Protein AF-A0A451A9I5-F1 (afdb_monomer_lite)

Sequence (69 aa):
MSTSLLYHTWGIRGYTYIHTRYERGKTIFRIEQDAATLRSSCCGSEKIIKRGVTKRTFKATPVGNRTVF

Radius of gyration: 14.24 Å; chains: 1; bounding box: 26×20×37 Å

Organism: NCBI:txid2126343

Structure (mmCIF, N/CA/C/O backbone):
data_AF-A0A451A9I5-F1
#
_entry.id   AF-A0A451A9I5-F1
#
loop_
_atom_site.group_PDB
_atom_site.id
_atom_site.type_symbol
_atom_site.label_atom_id
_atom_site.label_alt_id
_atom_site.label_comp_id
_atom_site.label_asym_id
_atom_site.label_entity_id
_atom_site.label_seq_id
_atom_site.pdbx_PDB_ins_code
_atom_site.Cartn_x
_atom_site.Cartn_y
_atom_site.Cartn_z
_atom_site.occupancy
_atom_site.B_iso_or_equiv
_atom_site.auth_seq_id
_atom_site.auth_comp_id
_atom_site.auth_asym_id
_atom_site.auth_atom_id
_atom_site.pdbx_PDB_model_num
ATOM 1 N N . MET A 1 1 ? 5.671 2.874 10.303 1.00 54.03 1 MET A N 1
ATOM 2 C CA . MET A 1 1 ? 4.508 1.960 10.239 1.00 54.03 1 MET A CA 1
ATOM 3 C C . MET A 1 1 ? 4.942 0.714 9.487 1.00 54.03 1 MET A C 1
ATOM 5 O O . MET A 1 1 ? 5.627 0.860 8.484 1.00 54.03 1 MET A O 1
ATOM 9 N N . SER A 1 2 ? 4.634 -0.477 10.002 1.00 64.69 2 SER A N 1
ATOM 10 C CA . SER A 1 2 ? 5.118 -1.733 9.420 1.00 64.69 2 SER A CA 1
ATOM 11 C C . SER A 1 2 ? 4.411 -2.038 8.097 1.00 64.69 2 SER A C 1
ATOM 13 O O . SER A 1 2 ? 3.187 -2.146 8.057 1.00 64.69 2 SER A O 1
ATOM 15 N N . THR A 1 3 ? 5.175 -2.219 7.022 1.00 83.19 3 THR A N 1
ATOM 16 C CA . THR A 1 3 ? 4.688 -2.706 5.721 1.00 83.19 3 THR A CA 1
ATOM 17 C C . THR A 1 3 ? 4.313 -4.194 5.752 1.00 83.19 3 THR A C 1
ATOM 19 O O . THR A 1 3 ? 3.770 -4.710 4.778 1.00 83.19 3 THR A O 1
ATOM 22 N N . SER A 1 4 ? 4.526 -4.881 6.884 1.00 87.12 4 SER A N 1
ATOM 23 C CA . SER A 1 4 ? 4.209 -6.303 7.060 1.00 87.12 4 SER A CA 1
ATOM 24 C C . SER A 1 4 ? 2.744 -6.642 6.780 1.00 87.12 4 SER A C 1
ATOM 26 O O . SER A 1 4 ? 2.479 -7.701 6.227 1.00 87.12 4 SER A O 1
ATOM 28 N N . LEU A 1 5 ? 1.799 -5.750 7.096 1.00 89.81 5 LEU A N 1
ATOM 29 C CA . LEU A 1 5 ? 0.375 -5.939 6.787 1.00 89.81 5 LEU A CA 1
ATOM 30 C C . LEU A 1 5 ? 0.124 -6.018 5.274 1.00 89.81 5 LEU A C 1
ATOM 32 O O . LEU A 1 5 ? -0.575 -6.917 4.807 1.00 89.81 5 LEU A O 1
ATOM 36 N N . LEU A 1 6 ? 0.745 -5.121 4.501 1.00 92.31 6 LEU A N 1
ATOM 37 C CA . LEU A 1 6 ? 0.656 -5.142 3.039 1.00 92.31 6 LEU A CA 1
ATOM 38 C C . LEU A 1 6 ? 1.178 -6.475 2.496 1.00 92.31 6 LEU A C 1
ATOM 40 O O . LEU A 1 6 ? 0.477 -7.136 1.733 1.00 92.31 6 LEU A O 1
ATOM 44 N N . TYR A 1 7 ? 2.353 -6.906 2.956 1.00 91.25 7 TYR A N 1
ATOM 45 C CA . TYR A 1 7 ? 3.025 -8.091 2.425 1.00 91.25 7 TYR A CA 1
ATOM 46 C C . TYR A 1 7 ? 2.443 -9.427 2.899 1.00 91.25 7 TYR A C 1
ATOM 48 O O . TYR A 1 7 ? 2.237 -10.322 2.081 1.00 91.25 7 TYR A O 1
ATOM 56 N N . HIS A 1 8 ? 2.218 -9.591 4.203 1.00 90.44 8 HIS A N 1
ATOM 57 C CA . HIS A 1 8 ? 1.863 -10.876 4.812 1.00 90.44 8 HIS A CA 1
ATOM 58 C C . HIS A 1 8 ? 0.357 -11.072 4.970 1.00 90.44 8 HIS A C 1
ATOM 60 O O . HIS A 1 8 ? -0.097 -12.209 4.946 1.00 90.44 8 HIS A O 1
ATOM 66 N N . THR A 1 9 ? -0.417 -9.995 5.128 1.00 90.19 9 THR A N 1
ATOM 67 C CA . THR A 1 9 ? -1.869 -10.102 5.338 1.00 90.19 9 THR A CA 1
ATOM 68 C C . THR A 1 9 ? -2.634 -9.985 4.026 1.00 90.19 9 THR A C 1
ATOM 70 O O . THR A 1 9 ? -3.458 -10.844 3.732 1.00 90.19 9 THR A O 1
ATOM 73 N N . TRP A 1 10 ? -2.358 -8.957 3.216 1.00 93.00 10 TRP A N 1
ATOM 74 C CA . TRP A 1 10 ? -3.077 -8.737 1.950 1.00 93.00 10 TRP A CA 1
ATOM 75 C C . TRP A 1 10 ? -2.333 -9.224 0.704 1.00 93.00 10 TRP A C 1
ATOM 77 O O . TRP A 1 10 ? -2.891 -9.177 -0.389 1.00 93.00 10 TRP A O 1
ATOM 87 N N . GLY A 1 11 ? -1.087 -9.687 0.839 1.00 93.19 11 GLY A N 1
ATOM 88 C CA . GLY A 1 11 ? -0.308 -10.211 -0.287 1.00 93.19 11 GLY A CA 1
ATOM 89 C C . GLY A 1 11 ? 0.119 -9.154 -1.313 1.00 93.19 11 GLY A C 1
ATOM 90 O O . GLY A 1 11 ? 0.501 -9.499 -2.429 1.00 93.19 11 GLY A O 1
ATOM 91 N N . ILE A 1 12 ? 0.077 -7.869 -0.958 1.00 92.75 12 ILE A N 1
ATOM 92 C CA . ILE A 1 12 ? 0.474 -6.759 -1.825 1.00 92.75 12 ILE A CA 1
ATOM 93 C C . ILE A 1 12 ? 2.000 -6.671 -1.833 1.00 92.75 12 ILE A C 1
ATOM 95 O O . ILE A 1 12 ? 2.612 -6.352 -0.816 1.00 92.75 12 ILE A O 1
ATOM 99 N N . ARG A 1 13 ? 2.621 -6.937 -2.986 1.00 91.00 13 ARG A N 1
ATOM 100 C CA . ARG A 1 13 ? 4.081 -6.943 -3.189 1.00 91.00 13 ARG A CA 1
ATOM 101 C C . ARG A 1 13 ? 4.480 -6.063 -4.368 1.00 91.00 13 ARG A C 1
ATOM 103 O O . ARG A 1 13 ? 3.691 -5.884 -5.286 1.00 91.00 13 ARG A O 1
ATOM 110 N N . GLY A 1 14 ? 5.709 -5.545 -4.353 1.00 90.12 14 GLY A N 1
ATOM 111 C 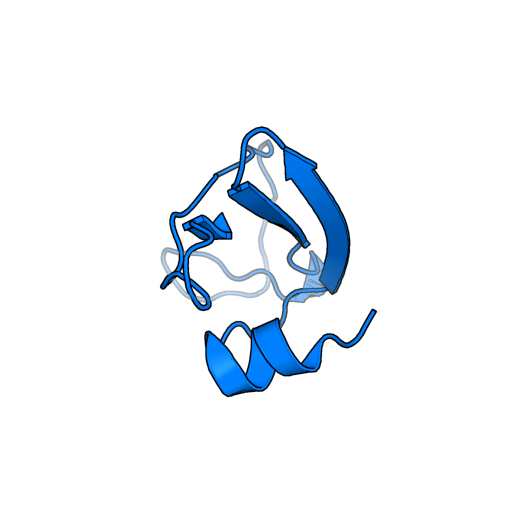CA . GLY A 1 14 ? 6.221 -4.682 -5.430 1.00 90.12 14 GLY A CA 1
ATOM 112 C C . GLY A 1 14 ? 5.641 -3.263 -5.426 1.00 90.12 14 GLY A C 1
ATOM 113 O O . GLY A 1 14 ? 5.773 -2.541 -6.410 1.00 90.12 14 GLY A O 1
ATOM 114 N N . TYR A 1 15 ? 5.002 -2.864 -4.324 1.00 92.69 15 TYR A N 1
ATOM 115 C CA . TYR A 1 15 ? 4.485 -1.516 -4.123 1.00 92.69 15 TYR A CA 1
ATOM 116 C C . TYR A 1 15 ? 5.202 -0.837 -2.965 1.00 92.69 15 TYR A C 1
ATOM 118 O O . TYR A 1 15 ? 5.438 -1.436 -1.915 1.00 92.69 15 TYR A O 1
ATOM 126 N N . THR A 1 16 ? 5.470 0.448 -3.140 1.00 92.44 16 THR A N 1
ATOM 127 C CA . THR A 1 16 ? 6.018 1.318 -2.111 1.00 92.44 16 THR A CA 1
ATOM 128 C C . THR A 1 16 ? 4.878 1.893 -1.288 1.00 92.44 16 THR A C 1
ATOM 130 O O . THR A 1 16 ? 3.945 2.508 -1.811 1.00 92.44 16 THR A O 1
ATOM 133 N N . TYR A 1 17 ? 4.951 1.696 0.024 1.00 93.50 17 TYR A N 1
ATOM 134 C CA . TYR A 1 17 ? 4.066 2.360 0.968 1.00 93.50 17 TYR A CA 1
ATOM 135 C C . TYR A 1 17 ? 4.366 3.861 1.014 1.00 93.50 17 TYR A C 1
ATOM 137 O O . TYR A 1 17 ? 5.510 4.254 1.227 1.00 93.50 17 TYR A O 1
ATOM 145 N N . ILE A 1 18 ? 3.333 4.691 0.857 1.00 94.94 18 ILE A N 1
ATOM 146 C CA . ILE A 1 18 ? 3.450 6.151 0.922 1.00 94.94 18 ILE A CA 1
ATOM 147 C C . ILE A 1 18 ? 2.972 6.655 2.284 1.00 94.94 18 ILE A C 1
ATOM 149 O O . ILE A 1 18 ? 3.727 7.281 3.021 1.00 94.94 18 ILE A O 1
ATOM 153 N N . HIS A 1 19 ? 1.704 6.410 2.621 1.00 94.69 19 HIS A N 1
ATOM 154 C CA . HIS A 1 19 ? 1.119 6.808 3.902 1.00 94.69 19 HIS A CA 1
ATOM 155 C C . HIS A 1 19 ? -0.187 6.057 4.177 1.00 94.69 19 HIS A C 1
ATOM 157 O O . HIS A 1 19 ? -0.771 5.445 3.284 1.00 94.69 19 HIS A O 1
ATOM 163 N N . THR A 1 20 ? -0.674 6.163 5.410 1.00 94.50 20 THR A N 1
ATOM 164 C CA . THR A 1 20 ? -1.974 5.638 5.833 1.00 94.50 20 THR A CA 1
ATOM 165 C C . THR A 1 20 ? -2.828 6.780 6.352 1.00 94.50 20 THR A C 1
ATOM 167 O O . THR A 1 20 ? -2.324 7.653 7.059 1.00 94.50 20 THR A O 1
ATOM 170 N N . ARG A 1 21 ? -4.120 6.766 6.029 1.00 95.56 21 ARG A N 1
ATOM 171 C CA . ARG A 1 21 ? -5.123 7.663 6.610 1.00 95.56 21 ARG A CA 1
ATOM 172 C C . ARG A 1 21 ? -6.160 6.862 7.374 1.00 95.56 21 ARG A C 1
ATOM 174 O O . ARG A 1 21 ? -6.513 5.755 6.975 1.00 95.56 21 ARG A O 1
ATOM 181 N N . TYR A 1 22 ? -6.662 7.440 8.455 1.00 94.56 22 TYR A N 1
ATOM 182 C CA . TYR A 1 22 ? -7.740 6.864 9.246 1.00 94.56 22 TYR A CA 1
ATOM 183 C C . TYR A 1 22 ? -8.922 7.823 9.212 1.00 94.56 22 TYR A C 1
ATOM 185 O O . TYR A 1 22 ? -8.854 8.914 9.769 1.00 94.56 22 TYR A O 1
ATOM 193 N N . GLU A 1 23 ? -9.997 7.434 8.536 1.00 95.25 23 GLU A N 1
ATOM 194 C CA . GLU A 1 23 ? -11.125 8.321 8.256 1.00 95.25 23 GLU A CA 1
ATOM 195 C C . GLU A 1 23 ? -12.439 7.563 8.441 1.00 95.25 23 GLU A C 1
ATOM 197 O O . GLU A 1 23 ? -12.665 6.538 7.801 1.00 95.25 23 GLU A O 1
ATOM 202 N N . ARG A 1 24 ? -13.331 8.059 9.311 1.00 93.69 24 ARG A N 1
ATOM 203 C CA . ARG A 1 24 ? -14.700 7.525 9.495 1.00 93.69 24 ARG A CA 1
ATOM 204 C C . ARG A 1 24 ? -14.758 5.992 9.671 1.00 93.69 24 ARG A C 1
ATOM 206 O O . ARG A 1 24 ? -15.531 5.315 8.998 1.00 93.69 24 ARG A O 1
ATOM 213 N N . GLY A 1 25 ? -13.899 5.432 10.529 1.00 93.25 25 GLY A N 1
ATOM 214 C CA . GLY A 1 25 ? -13.830 3.981 10.782 1.00 93.25 25 GLY A CA 1
ATOM 215 C C . GLY A 1 25 ? -13.145 3.158 9.680 1.00 93.25 25 GLY A C 1
ATOM 216 O O . GLY A 1 25 ? -13.110 1.929 9.755 1.00 93.25 25 GLY A O 1
ATOM 217 N N . LYS A 1 26 ? -12.581 3.822 8.668 1.00 95.69 26 LYS A N 1
ATOM 218 C CA . LYS A 1 26 ? -11.824 3.209 7.578 1.00 95.69 26 LYS A CA 1
ATOM 219 C C . LYS A 1 26 ? -10.335 3.448 7.774 1.00 95.69 26 LYS A C 1
ATOM 221 O O . LYS A 1 26 ? -9.926 4.496 8.275 1.00 95.69 26 LYS A O 1
ATOM 226 N N . THR A 1 27 ? -9.539 2.495 7.323 1.00 95.25 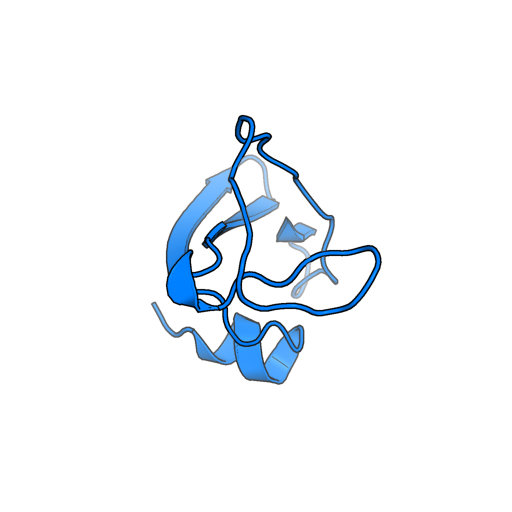27 THR A N 1
ATOM 227 C CA . THR A 1 27 ? -8.094 2.650 7.167 1.00 95.25 27 THR A CA 1
ATOM 228 C C . THR A 1 27 ? -7.785 2.658 5.676 1.00 95.25 27 THR A C 1
ATOM 230 O O . THR A 1 27 ? -8.206 1.750 4.971 1.00 95.25 27 THR A O 1
ATOM 233 N N . ILE A 1 28 ? -7.088 3.678 5.187 1.00 96.06 28 ILE A N 1
ATOM 234 C CA . ILE A 1 28 ? -6.776 3.852 3.766 1.00 96.06 28 ILE A CA 1
ATOM 235 C C . ILE A 1 28 ? -5.260 3.825 3.602 1.00 96.06 28 ILE A C 1
ATOM 237 O O . ILE A 1 28 ? -4.577 4.721 4.103 1.00 96.06 28 ILE A O 1
ATOM 241 N N . PHE A 1 29 ? -4.732 2.837 2.890 1.00 95.50 29 PHE A N 1
ATOM 242 C CA . PHE A 1 29 ? -3.316 2.707 2.574 1.00 95.50 29 PHE A CA 1
ATOM 243 C C . PHE A 1 29 ? -3.030 3.286 1.192 1.00 95.50 29 PHE A C 1
ATOM 245 O O . PHE A 1 29 ? -3.423 2.749 0.158 1.00 95.50 29 PHE A O 1
ATOM 252 N N . ARG A 1 30 ? -2.270 4.380 1.147 1.00 96.12 30 ARG A N 1
ATOM 253 C CA . ARG A 1 30 ? -1.719 4.882 -0.107 1.00 96.12 30 ARG A CA 1
ATOM 254 C C . ARG A 1 30 ? -0.444 4.108 -0.418 1.00 96.12 30 ARG A C 1
ATOM 256 O O . ARG A 1 30 ? 0.561 4.254 0.275 1.00 96.12 30 ARG A O 1
ATOM 263 N N . ILE A 1 31 ? -0.491 3.346 -1.501 1.00 95.06 31 ILE A N 1
ATOM 264 C CA . ILE A 1 31 ? 0.664 2.665 -2.087 1.00 95.06 31 ILE A CA 1
ATOM 265 C C . ILE A 1 31 ? 0.881 3.128 -3.530 1.00 95.06 31 ILE A C 1
ATOM 267 O O . ILE A 1 31 ? -0.065 3.557 -4.202 1.00 95.06 31 ILE A O 1
ATOM 271 N N . GLU A 1 32 ? 2.114 3.044 -4.013 1.00 94.19 32 GLU A N 1
ATOM 272 C CA . GLU A 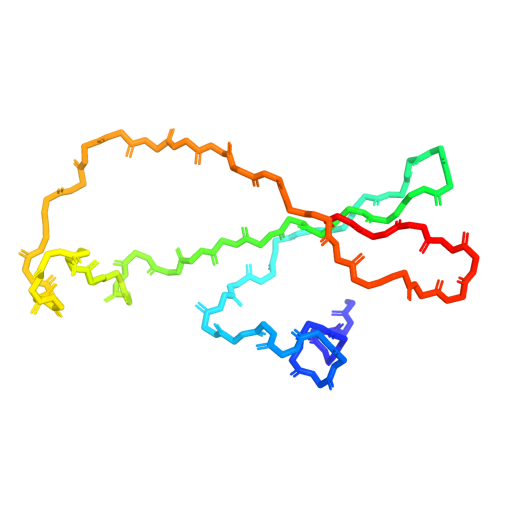1 32 ? 2.478 3.355 -5.397 1.00 94.19 32 GLU A CA 1
ATOM 273 C C . GLU A 1 32 ? 3.391 2.279 -5.975 1.00 94.19 32 GLU A C 1
ATOM 275 O O . GLU A 1 32 ? 4.227 1.715 -5.275 1.00 94.19 32 GLU A O 1
ATOM 280 N N . GLN A 1 33 ? 3.197 1.968 -7.255 1.00 91.69 33 GLN A N 1
ATOM 281 C CA . GLN A 1 33 ? 4.079 1.057 -7.972 1.00 91.69 33 GLN A CA 1
ATOM 282 C C . GLN A 1 33 ? 5.307 1.824 -8.447 1.00 91.69 33 GLN A C 1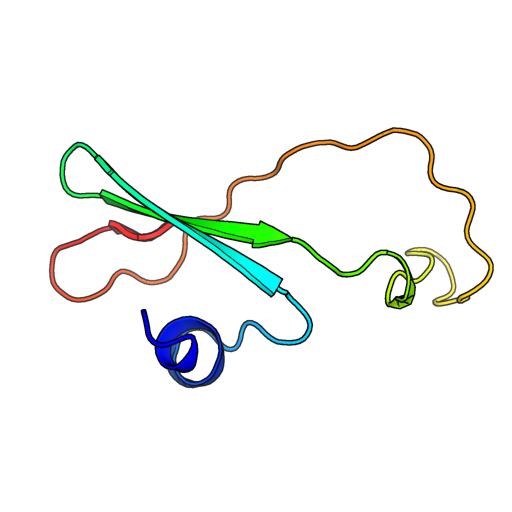
ATOM 284 O O . GLN A 1 33 ? 5.168 2.914 -9.012 1.00 91.69 33 GLN A O 1
ATOM 289 N N . ASP A 1 34 ? 6.486 1.237 -8.270 1.00 89.44 34 ASP A N 1
ATOM 290 C CA . ASP A 1 34 ? 7.704 1.781 -8.855 1.00 89.44 34 ASP A CA 1
ATOM 291 C C . ASP A 1 34 ? 7.592 1.780 -10.388 1.00 89.44 34 ASP A C 1
ATOM 293 O O . ASP A 1 34 ? 7.297 0.756 -11.012 1.00 89.44 34 ASP A O 1
ATOM 297 N N . ALA A 1 35 ? 7.841 2.939 -10.998 1.00 87.88 35 ALA A N 1
ATOM 298 C CA . ALA A 1 35 ? 7.794 3.115 -12.439 1.00 87.88 35 ALA A CA 1
ATOM 299 C C . ALA A 1 35 ? 8.757 2.174 -13.182 1.00 87.88 35 ALA A C 1
ATOM 301 O O . ALA A 1 35 ? 8.421 1.747 -14.286 1.00 87.88 35 ALA A O 1
ATOM 302 N N . ALA A 1 36 ? 9.897 1.816 -12.582 1.00 88.81 36 ALA A N 1
ATOM 303 C CA . ALA A 1 36 ? 10.867 0.892 -13.172 1.00 88.81 36 ALA A CA 1
ATOM 304 C C . ALA A 1 36 ? 10.337 -0.551 -13.271 1.00 88.81 36 ALA A C 1
ATOM 306 O O . ALA A 1 36 ? 10.757 -1.319 -14.134 1.00 88.81 36 ALA A O 1
ATOM 307 N N . THR A 1 37 ? 9.374 -0.913 -12.419 1.00 91.62 37 THR A N 1
ATOM 308 C CA . THR A 1 37 ? 8.767 -2.256 -12.385 1.00 91.62 37 THR A CA 1
ATOM 309 C C . THR A 1 37 ? 7.542 -2.388 -13.285 1.00 91.62 37 THR A C 1
ATOM 311 O O . THR A 1 37 ? 6.944 -3.462 -13.369 1.00 91.62 37 THR A O 1
ATOM 314 N N . LEU A 1 38 ? 7.131 -1.305 -13.951 1.00 91.50 38 LEU A N 1
ATOM 315 C CA . LEU A 1 38 ? 5.975 -1.335 -14.833 1.00 91.50 38 LEU A CA 1
ATOM 316 C C . LEU A 1 38 ? 6.231 -2.246 -16.036 1.00 91.50 38 LEU A C 1
ATOM 318 O O . LEU A 1 38 ? 7.334 -2.332 -16.584 1.00 91.50 38 LEU A O 1
ATOM 322 N N . ARG A 1 39 ? 5.159 -2.915 -16.453 1.00 92.94 39 ARG A N 1
ATOM 323 C CA . ARG A 1 39 ? 5.133 -3.817 -17.599 1.00 92.94 39 ARG A CA 1
ATOM 324 C C . ARG A 1 39 ? 3.908 -3.519 -18.447 1.00 92.94 39 ARG A C 1
ATOM 326 O O . ARG A 1 39 ? 2.869 -3.106 -17.928 1.00 92.94 39 ARG A O 1
ATOM 333 N N . SER A 1 40 ? 4.031 -3.719 -19.753 1.00 91.62 40 SER A N 1
ATOM 334 C CA . SER A 1 40 ? 2.905 -3.580 -20.671 1.00 91.62 40 SER A CA 1
ATOM 335 C C . SER A 1 40 ? 1.822 -4.604 -20.340 1.00 91.62 40 SER A C 1
ATOM 337 O O . SER A 1 40 ? 2.110 -5.794 -20.231 1.00 91.62 40 SER A O 1
ATOM 339 N N . SER A 1 41 ? 0.566 -4.173 -20.249 1.00 88.69 41 SER A N 1
ATOM 340 C CA . SER A 1 41 ? -0.551 -5.087 -19.999 1.00 88.69 41 SER A CA 1
ATOM 341 C C . SER A 1 41 ? -0.862 -6.009 -21.181 1.00 88.69 41 SER A C 1
ATOM 343 O O . SER A 1 41 ? -1.503 -7.031 -20.974 1.00 88.69 41 SER A O 1
ATOM 345 N N . CYS A 1 42 ? -0.435 -5.675 -22.408 1.00 93.06 42 CYS A N 1
ATOM 346 C CA . CYS A 1 42 ? -0.697 -6.514 -23.583 1.00 93.06 42 CYS A CA 1
ATOM 347 C C . CYS A 1 42 ? 0.349 -7.617 -23.803 1.00 93.06 42 CYS A C 1
ATOM 349 O O . CYS A 1 42 ? 0.016 -8.655 -24.362 1.00 93.06 42 CYS A O 1
ATOM 351 N N . CYS A 1 43 ? 1.604 -7.396 -23.397 1.00 93.88 43 CYS A N 1
ATOM 352 C CA . CYS A 1 43 ? 2.717 -8.291 -23.739 1.00 93.88 43 CYS A CA 1
ATOM 353 C C . CYS A 1 43 ? 3.761 -8.481 -22.630 1.00 93.88 43 CYS A C 1
ATOM 355 O O . CYS A 1 43 ? 4.737 -9.194 -22.831 1.00 93.88 43 CYS A O 1
ATOM 357 N N . GLY A 1 44 ? 3.618 -7.813 -21.483 1.00 93.56 44 GLY A N 1
ATOM 358 C CA . GLY A 1 44 ? 4.573 -7.905 -20.378 1.00 93.56 44 GLY A CA 1
ATOM 359 C C . GLY A 1 44 ? 5.915 -7.205 -20.614 1.00 93.56 44 GLY A C 1
ATOM 360 O O . GLY A 1 44 ? 6.787 -7.300 -19.763 1.00 93.56 44 GLY A O 1
ATOM 361 N N . SER A 1 45 ? 6.108 -6.490 -21.728 1.00 95.12 45 SER A N 1
ATOM 362 C CA . SER A 1 45 ? 7.368 -5.789 -22.020 1.00 95.12 45 SER A CA 1
ATOM 363 C C . SER A 1 45 ? 7.692 -4.702 -20.990 1.00 95.12 45 SER A C 1
ATOM 365 O O . SER A 1 45 ? 6.802 -3.990 -20.523 1.00 95.12 45 SER A O 1
ATOM 367 N N . GLU A 1 46 ? 8.981 -4.534 -20.695 1.00 93.88 46 GLU A N 1
ATOM 368 C CA . GLU A 1 46 ? 9.532 -3.463 -19.849 1.00 93.88 46 GLU A CA 1
ATOM 369 C C . GLU A 1 46 ? 9.616 -2.119 -20.582 1.00 93.88 46 GLU A C 1
ATOM 371 O O . GLU A 1 46 ? 9.601 -1.052 -19.971 1.00 93.88 46 GLU A O 1
ATOM 376 N N . LYS A 1 47 ? 9.695 -2.169 -21.916 1.00 94.19 47 LYS A N 1
ATOM 377 C CA . LYS A 1 47 ? 9.802 -0.994 -22.784 1.00 94.19 47 LYS A CA 1
ATOM 378 C C . LYS A 1 47 ? 8.421 -0.369 -22.954 1.00 94.19 47 LYS A C 1
ATOM 380 O O . LYS A 1 47 ? 7.733 -0.624 -23.941 1.00 94.19 47 LYS A O 1
ATOM 385 N N . ILE A 1 48 ? 8.005 0.412 -21.963 1.00 92.88 48 ILE A N 1
ATOM 386 C CA . ILE A 1 48 ? 6.700 1.077 -21.934 1.00 92.88 48 ILE A CA 1
ATOM 387 C C . ILE A 1 48 ? 6.819 2.596 -22.073 1.00 92.88 48 ILE A C 1
ATOM 389 O O . ILE A 1 48 ? 7.789 3.208 -21.635 1.00 92.88 48 ILE A O 1
ATOM 393 N N . ILE A 1 49 ? 5.779 3.220 -22.630 1.00 90.19 49 ILE A N 1
ATOM 394 C CA . ILE A 1 49 ? 5.589 4.675 -22.609 1.00 90.19 49 ILE A CA 1
ATOM 395 C C . ILE A 1 49 ? 4.380 4.961 -21.722 1.00 90.19 49 ILE A C 1
ATOM 397 O O . ILE A 1 49 ? 3.271 4.506 -22.006 1.00 90.19 49 ILE A O 1
ATOM 401 N N . LYS A 1 50 ? 4.573 5.721 -20.640 1.00 87.50 50 LYS A N 1
ATOM 402 C CA . LYS A 1 50 ? 3.472 6.119 -19.752 1.00 87.50 50 LYS A CA 1
ATOM 403 C C . LYS A 1 50 ? 2.608 7.172 -20.449 1.00 87.50 50 LYS A C 1
ATOM 405 O O . LYS A 1 50 ? 3.125 8.178 -20.927 1.00 87.50 50 LYS A O 1
ATOM 410 N N . ARG A 1 51 ? 1.288 6.972 -20.467 1.00 87.62 51 ARG A N 1
ATOM 411 C CA . ARG A 1 51 ? 0.309 7.959 -20.949 1.00 87.62 51 ARG A CA 1
ATOM 412 C C . ARG A 1 51 ? -0.719 8.245 -19.862 1.00 87.62 51 ARG A C 1
ATOM 414 O O . ARG A 1 51 ? -1.730 7.561 -19.754 1.00 87.62 51 ARG A O 1
ATOM 421 N N . GLY A 1 52 ? -0.425 9.258 -19.051 1.00 88.62 52 GLY A N 1
ATOM 422 C CA . GLY A 1 52 ? -1.267 9.654 -17.925 1.00 88.62 52 GLY A CA 1
ATOM 423 C C . GLY A 1 52 ? -1.181 8.708 -16.723 1.00 88.62 52 GLY A C 1
ATOM 424 O O . GLY A 1 52 ? -0.551 7.650 -16.764 1.00 88.62 52 GLY A O 1
ATOM 425 N N . VAL A 1 53 ? -1.794 9.133 -15.618 1.00 89.00 53 VAL A N 1
ATOM 426 C CA . VAL A 1 53 ? -1.887 8.370 -14.368 1.00 89.00 53 VAL A CA 1
ATOM 427 C C . VAL A 1 53 ? -3.290 8.544 -13.801 1.00 89.00 53 VAL A C 1
ATOM 429 O O . VAL A 1 53 ? -3.773 9.666 -13.663 1.00 89.00 53 VAL A O 1
ATOM 432 N N . THR A 1 54 ? -3.924 7.439 -13.418 1.00 91.75 54 THR A N 1
ATOM 433 C CA . THR A 1 54 ? -5.226 7.447 -12.742 1.00 91.75 54 THR A CA 1
ATOM 434 C C . THR A 1 54 ? -5.082 6.813 -11.370 1.00 91.75 54 THR A C 1
ATOM 436 O O . THR A 1 54 ? -4.587 5.692 -11.243 1.00 91.75 54 THR A O 1
ATOM 439 N N . LYS A 1 55 ? -5.537 7.516 -10.329 1.00 93.25 55 LYS A N 1
ATOM 440 C CA . LYS A 1 55 ? -5.624 6.944 -8.983 1.00 93.25 55 LYS A CA 1
ATOM 441 C C . LYS A 1 55 ? -6.768 5.935 -8.949 1.00 93.25 55 LYS A C 1
ATOM 443 O O . LYS A 1 55 ? -7.867 6.234 -9.405 1.00 93.25 55 LYS A O 1
ATOM 448 N N . ARG A 1 56 ? -6.499 4.751 -8.405 1.00 94.50 56 ARG A N 1
ATOM 449 C CA . ARG A 1 56 ? -7.495 3.701 -8.189 1.00 94.50 56 ARG A CA 1
ATOM 450 C C . ARG A 1 56 ? -7.565 3.382 -6.705 1.00 94.50 56 ARG A C 1
ATOM 452 O O . ARG A 1 56 ? -6.539 3.396 -6.028 1.00 94.50 56 ARG A O 1
ATOM 459 N N . THR A 1 57 ? -8.769 3.097 -6.234 1.00 95.88 57 THR A N 1
ATOM 460 C CA . THR A 1 57 ? -9.030 2.669 -4.862 1.00 95.88 57 THR A CA 1
ATOM 461 C C . THR A 1 57 ? 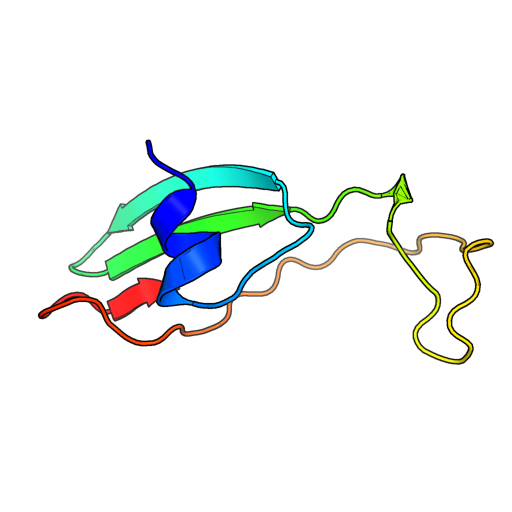-9.633 1.279 -4.917 1.00 95.88 57 THR A C 1
ATOM 463 O O . THR A 1 57 ? -10.572 1.043 -5.676 1.00 95.88 57 THR A O 1
ATOM 466 N N . PHE A 1 58 ? -9.089 0.369 -4.119 1.00 95.19 58 PHE A N 1
ATOM 467 C CA . PHE A 1 58 ? -9.536 -1.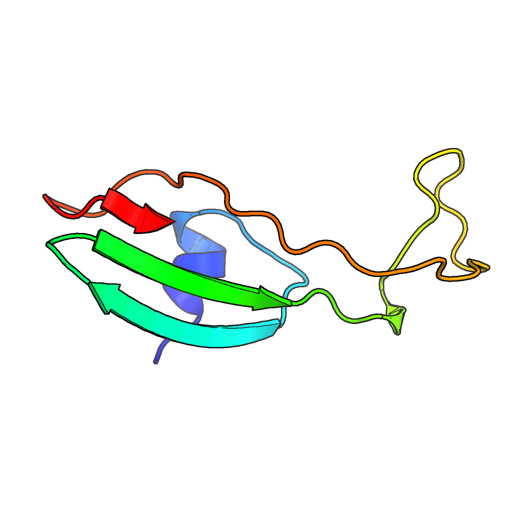015 -4.039 1.00 95.19 58 PHE A CA 1
ATOM 468 C C . PHE A 1 58 ? -9.976 -1.286 -2.610 1.00 95.19 58 PHE A C 1
ATOM 470 O O . PHE A 1 58 ? -9.357 -0.799 -1.677 1.00 95.19 58 PHE A O 1
ATOM 477 N N . LYS A 1 59 ? -11.052 -2.046 -2.421 1.00 96.00 59 LYS A N 1
ATOM 478 C CA . LYS A 1 59 ? -11.441 -2.479 -1.079 1.00 96.00 59 LYS A CA 1
ATOM 479 C C . LYS A 1 59 ? -10.633 -3.723 -0.722 1.00 96.00 59 LYS A C 1
ATOM 481 O O . LYS A 1 59 ? -10.678 -4.702 -1.461 1.00 96.00 59 LYS A O 1
ATOM 486 N N . ALA A 1 60 ? -9.922 -3.683 0.397 1.00 94.38 60 ALA A N 1
ATOM 487 C CA . ALA A 1 60 ? -9.196 -4.827 0.931 1.00 94.38 60 ALA A CA 1
ATOM 488 C C . ALA A 1 60 ? -10.041 -5.581 1.969 1.00 94.38 60 ALA A C 1
ATOM 490 O O . ALA A 1 60 ? -11.078 -5.097 2.442 1.00 94.38 60 ALA A O 1
ATOM 491 N N . THR A 1 61 ? -9.581 -6.773 2.348 1.00 94.75 61 THR A N 1
ATOM 492 C CA . THR A 1 61 ? -10.166 -7.522 3.464 1.00 94.75 61 THR A CA 1
ATOM 493 C C . THR A 1 61 ? -10.065 -6.683 4.744 1.00 94.75 61 THR A C 1
ATOM 495 O O . THR A 1 61 ? -8.978 -6.173 5.040 1.00 94.75 61 THR A O 1
ATOM 498 N N . PRO A 1 62 ? -11.167 -6.501 5.495 1.00 94.38 62 PRO A N 1
ATOM 499 C CA . PRO A 1 62 ? -11.158 -5.706 6.717 1.00 94.38 62 PRO A CA 1
ATOM 500 C C . PRO A 1 62 ? -10.220 -6.301 7.772 1.00 94.38 62 PRO A C 1
ATOM 502 O O . PRO A 1 62 ? -9.974 -7.505 7.798 1.00 94.38 62 PRO A O 1
ATOM 505 N N . VAL A 1 63 ? -9.723 -5.446 8.667 1.00 91.00 63 VAL A N 1
ATOM 506 C CA . VAL A 1 63 ? -8.924 -5.856 9.831 1.00 91.00 63 VAL A CA 1
ATOM 507 C C . VAL A 1 63 ? -9.715 -5.512 11.081 1.00 91.00 63 VAL A C 1
ATOM 509 O O . VAL A 1 63 ? -9.964 -4.339 11.376 1.00 91.00 63 VAL A O 1
ATOM 512 N N . GLY A 1 64 ? -10.152 -6.550 11.796 1.00 91.94 64 GLY A N 1
ATOM 513 C CA . GLY A 1 64 ? -11.126 -6.403 12.872 1.00 91.94 64 GLY A CA 1
ATOM 514 C C . GLY A 1 64 ? -12.415 -5.756 12.358 1.00 91.94 64 GLY A C 1
ATOM 515 O O . GLY A 1 64 ? -12.959 -6.158 11.334 1.00 91.94 64 GLY A O 1
ATOM 516 N N . ASN A 1 65 ? -12.882 -4.716 13.050 1.00 92.88 65 ASN A N 1
ATOM 517 C CA . ASN A 1 65 ? -14.087 -3.968 12.680 1.00 92.88 65 ASN A CA 1
ATOM 518 C C . ASN A 1 65 ? -13.835 -2.817 11.687 1.00 92.88 65 ASN A C 1
ATOM 520 O O . ASN A 1 65 ? -14.771 -2.097 11.335 1.00 92.88 65 ASN A O 1
ATOM 524 N N . ARG A 1 66 ? -12.590 -2.611 11.233 1.00 93.25 66 ARG A N 1
ATOM 525 C CA . ARG A 1 66 ? -12.251 -1.518 10.314 1.00 93.25 66 ARG A CA 1
ATOM 526 C C . ARG A 1 66 ? -12.239 -1.986 8.871 1.00 93.25 66 ARG A C 1
ATOM 528 O O . ARG A 1 66 ? -11.559 -2.944 8.508 1.00 93.25 66 ARG A O 1
ATOM 535 N N . THR A 1 67 ? -12.944 -1.240 8.023 1.00 96.31 67 THR A N 1
ATOM 536 C CA . THR A 1 67 ? -12.859 -1.431 6.570 1.00 96.31 67 THR A CA 1
ATOM 537 C C . THR A 1 67 ? -11.537 -0.872 6.060 1.00 96.31 67 THR A C 1
ATOM 539 O O . THR A 1 67 ? -11.137 0.218 6.473 1.00 96.31 67 THR A O 1
ATOM 542 N N . VAL A 1 68 ? -10.881 -1.590 5.149 1.00 96.25 68 VAL A N 1
ATOM 543 C CA . VAL A 1 68 ? -9.589 -1.180 4.592 1.00 96.25 68 VAL A CA 1
ATOM 544 C C . VAL A 1 68 ? -9.696 -0.905 3.094 1.00 96.25 68 VAL A C 1
ATOM 546 O O . VAL A 1 68 ? -10.397 -1.624 2.377 1.00 96.25 68 VAL A O 1
ATOM 549 N N . PHE A 1 69 ? -9.021 0.155 2.653 1.00 95.88 69 PHE A N 1
ATOM 550 C CA . PHE A 1 69 ? -8.896 0.584 1.261 1.00 95.88 69 PHE A CA 1
ATOM 551 C C . PHE A 1 69 ? -7.444 0.895 0.896 1.00 95.88 69 PHE A C 1
ATOM 553 O O . PHE A 1 69 ? -6.658 1.167 1.833 1.00 95.88 69 PHE A O 1
#

pLDDT: mean 91.7, std 6.26, range [54.03, 96.31]

Foldseek 3Di:
DDCCCCCPVQNNPQWDWDDWDDDPLAIETDIHHDLQCDADPVPRDSPDDDDDDDDDGDWTDADPSGTYD

Secondary structure (DSSP, 8-state):
--THIIIIIS---SEEEEEEEEETTEEEEEEEE-GGG---TTT--S------------PEEEETTEEE-